Protein AF-A0A354GZQ3-F1 (afdb_monomer_lite)

pLDDT: mean 97.15, std 2.05, range [85.31, 98.44]

Sequence (68 aa):
VGNPCNTNCLVAYRNGKGVPAAQWSAMTRLDHNRARTALAKKAGAATADVTQVTIWGNHSNTQYPDFT

Secondary structure (DSSP, 8-state):
--SSHHHHHHHHHHH-TTS-GGG-----HHHHHHHHHHHHHHHTS-GGG----EEES-SSTT-EEE--

Structure (mmCIF, N/CA/C/O backbone):
data_AF-A0A354GZQ3-F1
#
_entry.id   AF-A0A354GZQ3-F1
#
loop_
_atom_site.group_PDB
_atom_site.id
_atom_site.type_symbol
_atom_site.label_atom_id
_atom_site.label_alt_id
_atom_site.label_comp_id
_atom_site.label_asym_id
_atom_site.label_entity_id
_atom_site.label_seq_id
_atom_site.pdbx_PDB_ins_code
_atom_site.Cartn_x
_atom_site.Cartn_y
_atom_site.Cartn_z
_atom_site.occupancy
_atom_site.B_iso_or_equiv
_atom_site.auth_seq_id
_atom_site.auth_comp_id
_atom_site.auth_asym_id
_atom_site.auth_atom_id
_atom_site.pdbx_PDB_model_num
ATOM 1 N N . VAL A 1 1 ? 11.502 -7.618 1.972 1.00 85.31 1 VAL A N 1
ATOM 2 C CA . VAL A 1 1 ? 11.197 -6.492 1.052 1.00 85.31 1 VAL A CA 1
ATOM 3 C C . VAL A 1 1 ? 12.260 -5.431 1.246 1.00 85.31 1 VAL A C 1
ATOM 5 O O . VAL A 1 1 ? 12.612 -5.191 2.393 1.00 85.31 1 VAL A O 1
ATOM 8 N N . GLY A 1 2 ? 12.803 -4.862 0.168 1.00 95.94 2 GLY A N 1
ATOM 9 C CA . GLY A 1 2 ? 13.870 -3.859 0.242 1.00 95.94 2 GLY A CA 1
ATOM 10 C C . GLY A 1 2 ? 13.365 -2.455 -0.077 1.00 95.94 2 GLY A C 1
ATOM 11 O O . GLY A 1 2 ? 12.627 -2.280 -1.048 1.00 95.94 2 GLY A O 1
ATOM 12 N N . ASN A 1 3 ? 13.797 -1.469 0.708 1.00 96.38 3 ASN A N 1
ATOM 13 C CA . ASN A 1 3 ? 13.527 -0.056 0.451 1.00 96.38 3 ASN A CA 1
ATOM 14 C C . ASN A 1 3 ? 14.570 0.555 -0.498 1.00 96.38 3 ASN A C 1
ATOM 16 O O . ASN A 1 3 ? 15.705 0.079 -0.514 1.00 96.38 3 ASN A O 1
ATOM 20 N N . PRO A 1 4 ? 14.211 1.588 -1.283 1.00 96.75 4 PRO A N 1
ATOM 21 C CA . PRO A 1 4 ? 12.865 2.154 -1.473 1.00 96.75 4 PRO A CA 1
ATOM 22 C C . PRO A 1 4 ? 11.980 1.245 -2.351 1.00 96.75 4 PRO A C 1
ATOM 24 O O . PRO A 1 4 ? 12.253 1.068 -3.537 1.00 96.75 4 PRO A O 1
ATOM 27 N N . CYS A 1 5 ? 10.924 0.639 -1.792 1.00 97.19 5 CYS A N 1
ATOM 28 C CA . CYS A 1 5 ? 10.286 -0.527 -2.418 1.00 97.19 5 CYS A CA 1
ATOM 29 C C . CYS A 1 5 ? 9.557 -0.210 -3.736 1.00 97.19 5 CYS A C 1
ATOM 31 O O . CYS A 1 5 ? 9.658 -0.998 -4.675 1.00 97.19 5 CYS A O 1
ATOM 33 N N . ASN A 1 6 ? 8.907 0.954 -3.855 1.00 98.19 6 ASN A N 1
ATOM 34 C CA . ASN A 1 6 ? 8.267 1.405 -5.096 1.00 98.19 6 ASN A CA 1
ATOM 35 C C . ASN A 1 6 ? 9.290 1.562 -6.232 1.00 98.19 6 ASN A C 1
ATOM 37 O O . ASN A 1 6 ? 9.098 1.025 -7.324 1.00 98.19 6 ASN A O 1
ATOM 41 N N . THR A 1 7 ? 10.411 2.234 -5.964 1.00 98.12 7 THR A N 1
ATOM 42 C CA . THR A 1 7 ? 11.475 2.441 -6.957 1.00 98.12 7 THR A CA 1
ATOM 43 C C . THR A 1 7 ? 12.214 1.143 -7.273 1.00 98.12 7 THR A C 1
ATOM 45 O O . THR A 1 7 ? 12.458 0.861 -8.442 1.00 98.12 7 THR A O 1
ATOM 48 N N . ASN A 1 8 ? 12.508 0.305 -6.274 1.00 98.38 8 ASN A N 1
ATOM 49 C CA . ASN A 1 8 ? 13.113 -1.012 -6.491 1.00 98.38 8 ASN A CA 1
ATOM 50 C C . ASN A 1 8 ? 12.231 -1.890 -7.390 1.00 98.38 8 ASN A C 1
ATOM 52 O O . ASN A 1 8 ? 12.737 -2.546 -8.297 1.00 98.38 8 ASN A O 1
ATOM 56 N N . CYS A 1 9 ? 10.910 -1.859 -7.185 1.00 98.12 9 CYS A N 1
ATOM 57 C CA . CYS A 1 9 ? 9.952 -2.558 -8.036 1.00 98.12 9 CYS A CA 1
ATOM 58 C C . CYS A 1 9 ? 9.976 -2.027 -9.477 1.00 98.12 9 CYS A C 1
ATOM 60 O O . CYS A 1 9 ? 9.975 -2.818 -10.417 1.00 98.12 9 CYS A O 1
ATOM 62 N N . LEU A 1 10 ? 10.048 -0.705 -9.669 1.00 97.69 10 LEU A N 1
ATOM 63 C CA . LEU A 1 10 ? 10.172 -0.104 -11.000 1.00 97.69 10 LEU A CA 1
ATOM 64 C C . LEU A 1 10 ? 11.479 -0.516 -11.695 1.00 97.69 10 LEU A C 1
ATOM 66 O O . LEU A 1 10 ? 11.458 -0.865 -12.875 1.00 97.69 10 LEU A O 1
ATOM 70 N N . VAL A 1 11 ? 12.607 -0.503 -10.979 1.00 98.19 1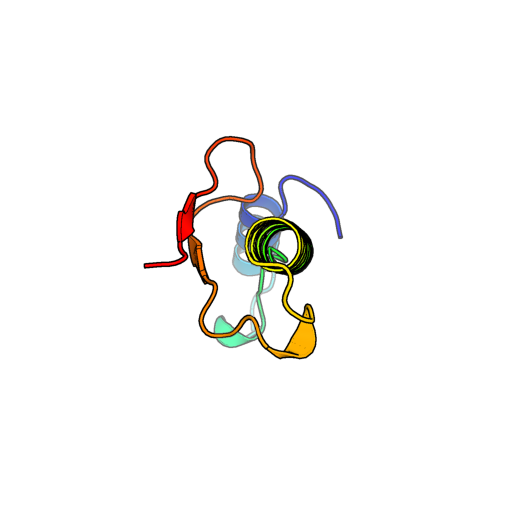1 VAL A N 1
ATOM 71 C CA . VAL A 1 11 ? 13.904 -0.956 -11.506 1.00 98.19 11 VAL A CA 1
ATOM 72 C C . VAL A 1 11 ? 13.830 -2.429 -11.906 1.00 98.19 11 VAL A C 1
ATOM 74 O O . VAL A 1 11 ? 14.267 -2.786 -13.000 1.00 98.19 11 VAL A O 1
ATOM 77 N N . ALA A 1 12 ? 13.235 -3.276 -11.065 1.00 97.69 12 ALA A N 1
ATOM 78 C CA . ALA A 1 12 ? 13.077 -4.693 -11.358 1.00 97.69 12 ALA A CA 1
ATOM 79 C C . ALA A 1 12 ? 12.172 -4.926 -12.580 1.00 97.69 12 ALA A C 1
ATOM 81 O O . ALA A 1 12 ? 12.577 -5.6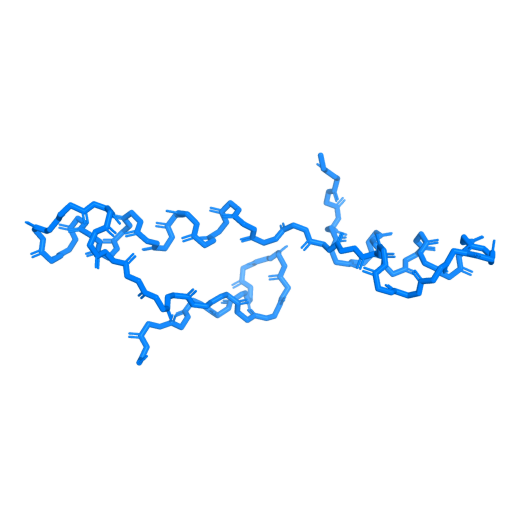36 -13.493 1.00 97.69 12 ALA A O 1
ATOM 82 N N . TYR A 1 13 ? 11.027 -4.242 -12.673 1.00 97.69 13 TYR A N 1
ATOM 83 C CA . TYR A 1 13 ? 10.146 -4.275 -13.847 1.00 97.69 13 TYR A CA 1
ATOM 84 C C . TYR A 1 13 ? 10.868 -3.872 -15.141 1.00 97.69 13 TYR A C 1
ATOM 86 O O . TYR A 1 13 ? 10.743 -4.545 -16.161 1.00 97.69 13 TYR A O 1
ATOM 94 N N . ARG A 1 14 ? 11.672 -2.799 -15.109 1.00 97.44 14 ARG A N 1
ATOM 95 C CA . ARG A 1 14 ? 12.422 -2.320 -16.284 1.00 97.44 14 ARG A CA 1
ATOM 96 C C . ARG A 1 14 ? 13.485 -3.311 -16.767 1.00 97.44 14 ARG A C 1
ATOM 98 O O . ARG A 1 14 ? 13.799 -3.312 -17.955 1.00 97.44 14 ARG A O 1
ATOM 105 N N . ASN A 1 15 ? 14.026 -4.138 -15.872 1.00 97.81 15 ASN A N 1
ATOM 106 C CA . ASN A 1 15 ? 15.059 -5.129 -16.190 1.00 97.81 15 ASN A CA 1
ATOM 107 C C . ASN A 1 15 ? 14.502 -6.553 -16.394 1.00 97.81 15 ASN A C 1
ATOM 109 O O . ASN A 1 15 ? 15.129 -7.365 -17.072 1.00 97.81 15 ASN A O 1
ATOM 113 N N . GLY A 1 16 ? 13.319 -6.861 -15.860 1.00 95.88 16 GLY A N 1
ATOM 114 C CA . GLY A 1 16 ? 12.664 -8.169 -15.921 1.00 95.88 16 GLY A CA 1
ATOM 115 C C . GLY A 1 16 ? 11.902 -8.408 -17.224 1.00 95.88 16 GLY A C 1
ATOM 116 O O . GLY A 1 16 ? 10.683 -8.585 -17.211 1.00 95.88 16 GLY A O 1
ATOM 117 N N . LYS A 1 17 ? 12.613 -8.399 -18.360 1.00 93.56 17 LYS A N 1
ATOM 118 C CA . LYS A 1 17 ? 12.030 -8.636 -19.693 1.00 93.56 17 LYS A CA 1
ATOM 119 C C . LYS A 1 17 ? 11.213 -9.934 -19.718 1.00 93.56 17 LYS A C 1
ATOM 121 O O . LYS A 1 17 ? 11.677 -10.971 -19.259 1.00 93.56 17 LYS A O 1
ATOM 126 N N . GLY A 1 18 ? 10.013 -9.875 -20.294 1.00 96.12 18 GLY A N 1
ATOM 127 C CA . GLY A 1 18 ? 9.119 -11.030 -20.435 1.00 96.12 18 GLY A CA 1
ATOM 128 C C . GLY A 1 18 ? 8.206 -11.299 -19.234 1.00 96.12 18 GLY A C 1
ATOM 129 O O . GLY A 1 18 ? 7.301 -12.119 -19.352 1.00 96.12 18 GLY A O 1
ATOM 130 N N . VAL A 1 19 ? 8.375 -10.589 -18.112 1.00 97.56 19 VAL A N 1
ATOM 131 C CA . VAL A 1 19 ? 7.466 -10.686 -16.960 1.00 97.56 19 VAL A CA 1
ATOM 132 C C . VAL A 1 19 ? 6.333 -9.660 -17.107 1.00 97.56 19 VAL A C 1
ATOM 134 O O . VAL A 1 19 ? 6.618 -8.462 -17.207 1.00 97.56 19 VAL A O 1
ATOM 137 N N . PRO A 1 20 ? 5.051 -10.076 -17.100 1.00 97.62 20 PRO A N 1
ATOM 138 C CA . PRO A 1 20 ? 3.921 -9.155 -17.202 1.00 97.62 20 PRO A CA 1
ATOM 139 C C . PRO A 1 20 ? 3.925 -8.081 -16.107 1.00 97.62 20 PRO A C 1
ATOM 141 O O . PRO A 1 20 ? 4.187 -8.371 -14.941 1.00 97.62 20 PRO A O 1
ATOM 144 N N . ALA A 1 21 ? 3.546 -6.849 -16.461 1.00 95.56 21 ALA A N 1
ATOM 145 C CA . ALA A 1 21 ? 3.531 -5.705 -15.541 1.00 95.56 21 ALA A CA 1
ATOM 146 C C . ALA A 1 21 ? 2.724 -5.968 -14.251 1.00 95.56 21 ALA A C 1
ATOM 148 O O . ALA A 1 21 ? 3.148 -5.575 -13.169 1.00 95.56 21 ALA A O 1
ATOM 149 N N . ALA A 1 22 ? 1.604 -6.693 -14.350 1.00 96.69 22 ALA A N 1
ATOM 150 C CA . ALA A 1 22 ? 0.721 -7.004 -13.222 1.00 96.69 22 ALA A CA 1
ATOM 151 C C . ALA A 1 22 ? 1.342 -7.926 -12.150 1.00 96.69 22 ALA A C 1
ATOM 153 O O . ALA A 1 22 ? 0.788 -8.045 -11.061 1.00 96.69 22 ALA A O 1
ATOM 154 N N . GLN A 1 23 ? 2.473 -8.581 -12.435 1.00 97.75 23 GLN A N 1
ATOM 155 C CA . GLN A 1 23 ? 3.188 -9.419 -11.462 1.00 97.75 23 GLN A CA 1
ATOM 156 C C . GLN A 1 23 ? 4.169 -8.617 -10.592 1.00 97.75 23 GLN A C 1
ATOM 158 O O . GLN A 1 23 ? 4.731 -9.150 -9.635 1.00 97.75 23 GLN A O 1
ATOM 163 N N . TRP A 1 24 ? 4.365 -7.334 -10.898 1.00 97.81 24 TRP A N 1
ATOM 164 C CA . TRP A 1 24 ? 5.226 -6.437 -10.141 1.00 97.81 24 TRP A CA 1
ATOM 165 C C . TRP A 1 24 ? 4.391 -5.629 -9.154 1.00 97.81 24 TRP A C 1
ATOM 167 O O . TRP A 1 24 ? 3.437 -4.952 -9.529 1.00 97.81 24 TRP A O 1
ATOM 177 N N . SER A 1 25 ? 4.758 -5.683 -7.876 1.00 97.94 25 SER A N 1
ATOM 178 C CA . SER A 1 25 ? 4.098 -4.901 -6.832 1.00 97.94 25 SER A CA 1
ATOM 179 C C . SER A 1 25 ? 5.100 -4.414 -5.789 1.00 97.94 25 SER A C 1
ATOM 181 O O . SER A 1 25 ? 6.084 -5.085 -5.474 1.00 97.94 25 SER A O 1
ATOM 183 N N . ALA A 1 26 ? 4.838 -3.226 -5.246 1.00 98.25 26 ALA A N 1
ATOM 184 C CA . ALA A 1 26 ? 5.565 -2.666 -4.116 1.00 98.25 26 ALA A CA 1
ATOM 185 C C . ALA A 1 26 ? 4.700 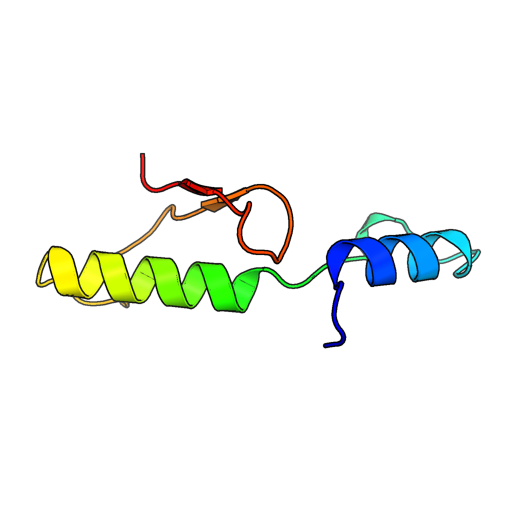-2.772 -2.859 1.00 98.25 26 ALA A C 1
ATOM 187 O O . ALA A 1 26 ? 3.505 -2.480 -2.881 1.00 98.25 26 ALA A O 1
ATOM 188 N N . MET A 1 27 ? 5.289 -3.223 -1.754 1.00 98.31 27 MET A N 1
ATOM 189 C CA . MET A 1 27 ? 4.526 -3.541 -0.552 1.00 98.31 27 MET A CA 1
ATOM 190 C C . MET A 1 27 ? 4.290 -2.298 0.316 1.00 98.31 27 MET A C 1
ATOM 192 O O . MET A 1 27 ? 5.177 -1.897 1.061 1.00 98.31 27 MET A O 1
ATOM 196 N N 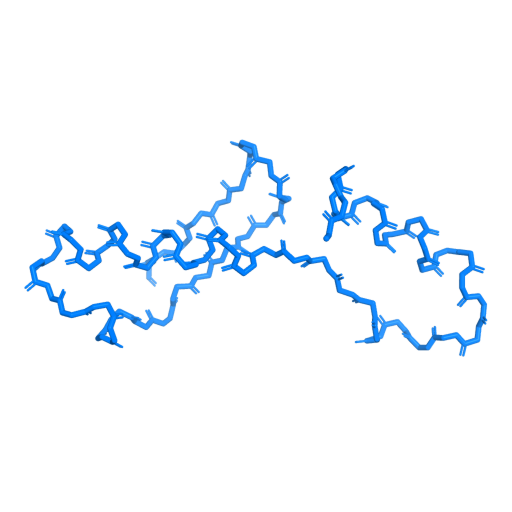. THR A 1 28 ? 3.064 -1.770 0.295 1.00 98.19 28 THR A N 1
ATOM 197 C CA . THR A 1 28 ? 2.532 -0.770 1.253 1.00 98.19 28 THR A CA 1
ATOM 198 C C . THR A 1 28 ? 1.626 -1.404 2.319 1.00 98.19 28 THR A C 1
ATOM 200 O O . THR A 1 28 ? 1.017 -0.732 3.151 1.00 98.19 28 THR A O 1
ATOM 203 N N . ARG A 1 29 ? 1.525 -2.742 2.331 1.00 98.12 29 ARG A N 1
ATOM 204 C CA . ARG A 1 29 ? 0.615 -3.483 3.220 1.00 98.12 29 ARG A CA 1
ATOM 205 C C . ARG A 1 29 ? 0.940 -3.310 4.706 1.00 98.12 29 ARG A C 1
ATOM 207 O O . ARG A 1 29 ? 0.028 -3.336 5.529 1.00 98.12 29 ARG A O 1
ATOM 214 N N . LEU A 1 30 ? 2.213 -3.129 5.061 1.00 98.12 30 LEU A N 1
ATOM 215 C CA . LEU A 1 30 ? 2.596 -2.851 6.44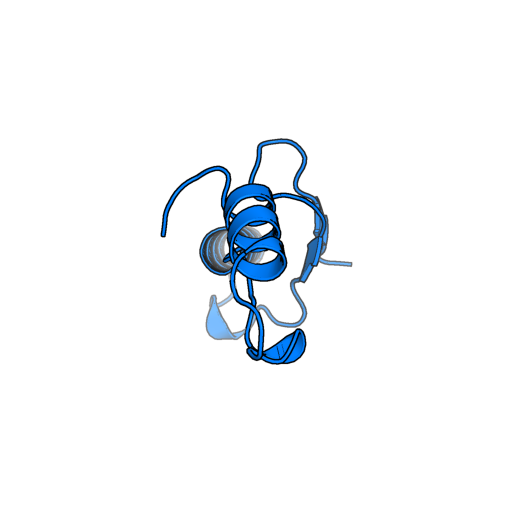6 1.00 98.12 30 LEU A CA 1
ATOM 216 C C . LEU A 1 30 ? 2.041 -1.499 6.912 1.00 98.12 30 LEU A C 1
ATOM 218 O O . LEU A 1 30 ? 1.508 -1.411 8.016 1.00 98.12 30 LEU A O 1
ATOM 222 N N . ASP A 1 31 ? 2.113 -0.476 6.063 1.00 98.12 31 ASP A N 1
ATOM 223 C CA . ASP A 1 31 ? 1.548 0.842 6.346 1.00 98.12 31 ASP A CA 1
ATOM 224 C C . ASP A 1 31 ? 0.023 0.786 6.473 1.00 98.12 31 ASP A C 1
ATOM 226 O O . ASP A 1 31 ? -0.535 1.298 7.440 1.00 98.12 31 ASP A O 1
ATOM 230 N N . HIS A 1 32 ? -0.648 0.055 5.575 1.00 98.25 32 HIS A N 1
ATOM 231 C CA . HIS A 1 32 ? -2.091 -0.189 5.656 1.00 98.25 32 HIS A CA 1
ATOM 232 C C . HIS A 1 32 ? -2.476 -0.843 6.992 1.00 98.25 32 HIS A C 1
ATOM 234 O O . HIS A 1 32 ? -3.391 -0.388 7.677 1.00 98.25 32 HIS A O 1
ATOM 240 N N . ASN A 1 33 ? -1.758 -1.893 7.407 1.00 98.19 33 ASN A N 1
ATOM 241 C CA . ASN A 1 33 ? -2.030 -2.579 8.672 1.00 98.19 33 ASN A CA 1
ATOM 242 C C . ASN A 1 33 ? -1.815 -1.654 9.886 1.00 98.19 33 ASN A C 1
ATOM 244 O O . ASN A 1 33 ? -2.564 -1.732 10.865 1.00 98.19 33 ASN A O 1
ATOM 248 N N . ARG A 1 34 ? -0.817 -0.760 9.826 1.00 98.25 34 ARG A N 1
ATOM 249 C CA . ARG A 1 34 ? -0.572 0.257 10.860 1.00 98.25 34 ARG A CA 1
ATOM 250 C C . ARG A 1 34 ? -1.702 1.283 10.916 1.00 98.25 34 ARG A C 1
ATOM 252 O O . ARG A 1 34 ? -2.203 1.541 12.007 1.00 98.25 34 ARG A O 1
ATOM 259 N N . ALA A 1 35 ? -2.146 1.800 9.769 1.00 98.00 35 ALA A N 1
ATOM 260 C CA . ALA A 1 35 ? -3.270 2.732 9.684 1.00 98.00 35 ALA A CA 1
ATOM 261 C C . ALA A 1 35 ? -4.557 2.108 10.245 1.00 98.00 35 ALA A C 1
ATOM 263 O O . ALA A 1 35 ? -5.191 2.682 11.128 1.00 98.00 35 ALA A O 1
ATOM 264 N N . ARG A 1 36 ? -4.875 0.874 9.835 1.00 98.25 36 ARG A N 1
ATOM 265 C CA . ARG A 1 36 ? -6.022 0.106 10.339 1.00 98.25 36 ARG A CA 1
ATOM 266 C C . ARG A 1 36 ? -5.991 -0.061 11.862 1.00 98.25 36 ARG A C 1
ATOM 268 O O . ARG A 1 36 ? -6.996 0.158 12.530 1.00 98.25 36 ARG A O 1
ATOM 275 N N . THR A 1 37 ? -4.825 -0.392 12.419 1.00 98.38 37 THR A N 1
ATOM 276 C CA . THR A 1 37 ? -4.635 -0.538 13.873 1.00 98.38 37 THR A CA 1
ATOM 277 C C . THR A 1 37 ? -4.786 0.799 14.607 1.00 98.38 37 THR A C 1
ATOM 279 O O . THR A 1 37 ? -5.405 0.853 15.669 1.00 98.38 37 THR A O 1
ATOM 282 N N . ALA A 1 38 ? -4.249 1.888 14.049 1.00 98.00 38 ALA A N 1
ATOM 283 C CA . ALA A 1 38 ? -4.362 3.221 14.637 1.00 98.00 38 ALA A CA 1
ATOM 284 C C . ALA A 1 38 ? -5.818 3.715 14.666 1.00 98.00 38 ALA A C 1
ATOM 286 O O . ALA A 1 38 ? -6.270 4.219 15.696 1.00 98.00 38 ALA A O 1
ATOM 287 N N . LEU A 1 39 ? -6.563 3.511 13.575 1.00 98.06 39 LEU A N 1
ATOM 288 C CA . LEU A 1 39 ? -7.987 3.844 13.479 1.00 98.06 39 LEU A CA 1
ATOM 289 C C . LEU A 1 39 ? -8.826 3.023 14.461 1.00 98.06 39 LEU A C 1
ATOM 291 O O . LEU A 1 39 ? -9.608 3.597 15.214 1.00 98.06 39 LEU A O 1
ATOM 295 N N . ALA A 1 40 ? -8.608 1.705 14.527 1.00 98.38 40 ALA A N 1
ATOM 296 C CA . ALA A 1 40 ? -9.325 0.822 15.449 1.00 98.38 40 ALA A CA 1
ATOM 297 C C . ALA A 1 40 ? -9.128 1.253 16.908 1.00 98.38 40 ALA A C 1
ATOM 299 O O . ALA A 1 40 ? -10.093 1.429 17.652 1.00 98.38 40 ALA A O 1
ATOM 300 N N . LYS A 1 41 ? -7.873 1.535 17.287 1.00 98.44 41 LYS A N 1
ATOM 301 C CA . LYS A 1 41 ? -7.531 2.055 18.615 1.00 98.44 41 LYS A CA 1
ATOM 302 C C . LYS A 1 41 ? -8.221 3.389 18.904 1.00 98.44 41 LYS A C 1
ATOM 304 O O . LYS A 1 41 ? -8.658 3.608 20.029 1.00 98.44 41 LYS A O 1
ATOM 309 N N . LYS A 1 42 ? -8.304 4.286 17.918 1.00 97.88 42 LYS A N 1
ATOM 310 C CA . LYS A 1 42 ? -8.951 5.594 18.079 1.00 97.88 42 LYS A CA 1
ATOM 311 C C . LYS A 1 42 ? -10.474 5.480 18.210 1.00 97.88 42 LYS A C 1
ATOM 313 O O . LYS A 1 42 ? -11.054 6.257 18.960 1.00 97.88 42 LYS A O 1
ATOM 318 N N . ALA A 1 43 ? -11.089 4.532 17.508 1.00 97.44 43 ALA A N 1
ATOM 319 C CA . ALA A 1 43 ? -12.530 4.293 17.514 1.00 97.44 43 ALA A CA 1
ATOM 320 C C . ALA A 1 43 ? -13.009 3.379 18.659 1.00 97.44 43 ALA A C 1
ATOM 322 O O . ALA A 1 43 ? -14.207 3.305 18.908 1.00 97.44 43 ALA A O 1
ATOM 323 N N . GLY A 1 44 ? -12.103 2.672 19.348 1.00 98.00 44 GLY A N 1
ATOM 324 C CA . GLY A 1 44 ? -12.475 1.662 20.347 1.00 98.00 44 GLY A CA 1
ATOM 325 C C . GLY A 1 44 ? -13.100 0.400 19.738 1.00 98.00 44 GLY A C 1
ATOM 326 O O . GLY A 1 44 ? -13.822 -0.314 20.427 1.00 98.00 44 GLY A O 1
ATOM 327 N N . ALA A 1 45 ? -12.838 0.136 18.457 1.00 97.62 45 ALA A N 1
ATOM 328 C CA . ALA A 1 45 ? -13.366 -1.004 17.710 1.00 97.62 45 ALA A CA 1
ATOM 329 C C . ALA A 1 45 ? -12.306 -2.103 17.542 1.00 97.62 45 ALA A C 1
ATOM 331 O O . ALA A 1 45 ? -11.110 -1.870 17.759 1.00 97.62 45 ALA A O 1
ATOM 332 N N . ALA A 1 46 ? -12.712 -3.301 17.111 1.00 98.06 46 ALA A N 1
ATOM 333 C CA . ALA A 1 46 ? -11.739 -4.316 16.740 1.00 98.06 46 ALA A CA 1
ATOM 334 C C . ALA A 1 46 ? -11.038 -3.910 15.436 1.00 98.06 46 ALA A C 1
ATOM 336 O O . ALA A 1 46 ? -11.644 -3.349 14.526 1.00 98.06 46 ALA A O 1
ATOM 337 N N . THR A 1 47 ? -9.755 -4.256 15.284 1.00 97.50 47 THR A N 1
ATOM 338 C CA . THR A 1 47 ? -9.036 -4.029 14.017 1.00 97.50 47 THR A CA 1
ATOM 339 C C . THR A 1 47 ? -9.759 -4.684 12.841 1.00 97.50 47 THR A C 1
ATOM 341 O O . THR A 1 47 ? -9.732 -4.147 11.738 1.00 97.50 47 THR A O 1
ATOM 344 N N . ALA A 1 48 ? -10.433 -5.816 13.081 1.00 97.31 48 ALA A N 1
ATOM 345 C CA . ALA A 1 48 ? -11.256 -6.515 12.099 1.00 97.31 48 ALA A CA 1
ATOM 346 C C . ALA A 1 48 ? -12.347 -5.616 11.482 1.00 97.31 48 ALA A C 1
ATOM 348 O O . ALA A 1 48 ? -12.552 -5.689 10.270 1.00 97.31 48 ALA A O 1
ATOM 349 N N . ASP A 1 49 ? -12.943 -4.730 12.282 1.00 97.69 49 ASP A N 1
ATOM 350 C CA . ASP A 1 49 ? -14.084 -3.886 11.906 1.00 97.69 49 ASP A CA 1
ATOM 351 C C . ASP A 1 49 ? -13.674 -2.685 11.044 1.00 97.69 49 ASP A C 1
ATOM 353 O O . ASP A 1 49 ? -14.483 -2.128 10.305 1.00 97.69 49 ASP A O 1
ATOM 357 N N . VAL A 1 50 ? -12.398 -2.290 11.093 1.00 97.69 50 VAL A N 1
ATOM 358 C CA . VAL A 1 50 ? -11.873 -1.219 10.242 1.00 97.69 50 VAL A CA 1
ATOM 359 C C . VAL A 1 50 ? -11.640 -1.770 8.838 1.00 97.69 50 VAL A C 1
ATOM 361 O O . VAL A 1 50 ? -10.755 -2.604 8.623 1.00 97.69 50 VAL A O 1
ATOM 364 N N . THR A 1 51 ? -12.428 -1.291 7.880 1.00 97.00 51 THR A N 1
ATOM 365 C CA . THR A 1 51 ? -12.388 -1.686 6.465 1.00 97.00 51 THR A CA 1
ATOM 366 C C . THR A 1 51 ? -12.174 -0.461 5.569 1.00 97.00 51 THR A C 1
ATOM 368 O O . THR A 1 51 ? -12.096 0.657 6.063 1.00 97.00 51 THR A O 1
ATOM 371 N N . GLN A 1 52 ? -11.991 -0.679 4.262 1.00 96.94 52 GLN A N 1
ATOM 372 C CA . GLN A 1 52 ? -11.855 0.379 3.242 1.00 96.94 52 GLN A CA 1
ATOM 373 C C . GLN A 1 52 ? -10.691 1.376 3.425 1.00 96.94 52 GLN A C 1
ATOM 375 O O . GLN A 1 52 ? -10.639 2.398 2.754 1.00 96.94 52 GLN A O 1
ATOM 380 N N . VAL A 1 53 ? -9.693 1.043 4.247 1.00 97.88 53 VAL A N 1
ATOM 381 C CA . VAL A 1 53 ? -8.467 1.847 4.377 1.00 97.88 53 VAL A CA 1
ATOM 382 C C . VAL A 1 53 ? -7.602 1.705 3.126 1.00 97.88 53 VAL A C 1
ATOM 384 O O . VAL A 1 53 ? -7.265 0.589 2.722 1.00 97.88 53 VAL A O 1
ATOM 387 N N . THR A 1 54 ? -7.149 2.822 2.564 1.00 98.25 54 THR A N 1
ATOM 388 C CA . THR A 1 54 ? -6.242 2.831 1.407 1.00 98.25 54 THR A CA 1
ATOM 389 C C . THR A 1 54 ? -4.963 3.592 1.739 1.00 98.25 54 THR A C 1
ATOM 391 O O . THR A 1 54 ? -4.993 4.610 2.416 1.00 98.25 54 THR A O 1
ATOM 394 N N . ILE A 1 55 ? -3.811 3.091 1.285 1.00 98.31 55 ILE A N 1
ATOM 395 C CA . ILE A 1 55 ? -2.543 3.830 1.356 1.00 98.31 55 ILE A CA 1
ATOM 396 C C . ILE A 1 55 ? -2.191 4.285 -0.052 1.00 98.31 55 ILE A C 1
ATOM 398 O O . ILE A 1 55 ? -1.908 3.453 -0.916 1.00 98.31 55 ILE A O 1
ATOM 402 N N . TRP A 1 56 ? -2.182 5.596 -0.266 1.00 98.25 56 TRP A N 1
ATOM 403 C CA . TRP A 1 56 ? -1.783 6.200 -1.529 1.00 98.25 56 TRP A CA 1
ATOM 404 C C . TRP A 1 56 ? -0.314 6.629 -1.509 1.00 98.25 56 TRP A C 1
ATOM 406 O O . TRP A 1 56 ? 0.231 7.039 -0.480 1.00 98.25 56 TRP A O 1
ATOM 416 N N . GLY A 1 57 ? 0.318 6.586 -2.683 1.00 97.12 57 GLY A N 1
ATOM 417 C CA . GLY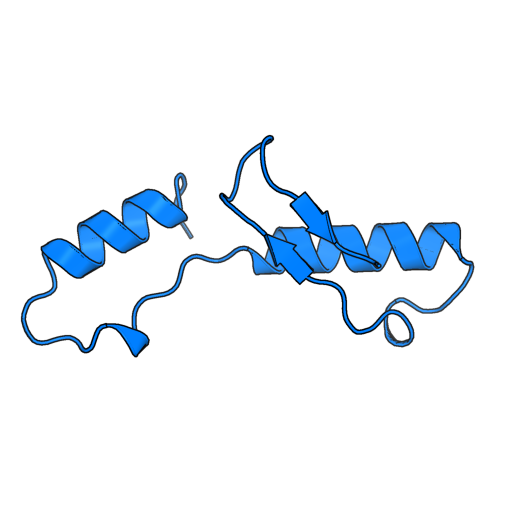 A 1 57 ? 1.659 7.120 -2.901 1.00 97.12 57 GLY A CA 1
ATOM 418 C C . GLY A 1 57 ? 2.796 6.130 -2.636 1.00 97.12 57 GLY A C 1
ATOM 419 O O . GLY A 1 57 ? 2.722 4.947 -2.971 1.00 97.12 57 GLY A O 1
ATOM 420 N N . ASN A 1 58 ? 3.903 6.659 -2.116 1.00 97.56 58 ASN A N 1
ATOM 421 C CA . ASN A 1 58 ? 5.166 5.944 -1.933 1.00 97.56 58 ASN A CA 1
ATOM 422 C C . ASN A 1 58 ? 5.269 5.346 -0.523 1.00 97.56 58 ASN A C 1
ATOM 424 O O . ASN A 1 58 ? 4.773 5.946 0.427 1.00 97.56 58 ASN A O 1
ATOM 428 N N . HIS A 1 59 ? 5.988 4.231 -0.358 1.00 97.06 59 HIS A N 1
ATOM 429 C CA . HIS A 1 59 ? 6.418 3.765 0.964 1.00 97.06 59 HIS A CA 1
ATOM 430 C C . HIS A 1 59 ? 7.519 4.691 1.515 1.00 97.06 59 HIS A C 1
ATOM 432 O O . HIS A 1 59 ? 8.719 4.438 1.389 1.00 97.06 59 HIS A O 1
ATOM 438 N N . SER A 1 60 ? 7.091 5.821 2.071 1.00 96.12 60 SER A N 1
ATOM 439 C CA . SER A 1 60 ? 7.926 6.866 2.664 1.00 96.12 60 SER A CA 1
ATOM 440 C C . SER A 1 60 ? 7.101 7.698 3.658 1.00 96.12 60 SER A C 1
ATOM 442 O O . SER A 1 60 ? 5.941 7.392 3.939 1.00 96.12 60 SER A O 1
ATOM 444 N N . ASN A 1 61 ? 7.675 8.797 4.152 1.00 95.19 61 ASN A N 1
ATOM 445 C CA . ASN A 1 61 ? 6.967 9.779 4.981 1.00 95.19 61 ASN A CA 1
ATOM 446 C C . ASN A 1 61 ? 5.978 10.658 4.189 1.00 95.19 61 ASN A C 1
ATOM 448 O O . ASN A 1 61 ? 5.312 11.497 4.782 1.00 95.19 61 ASN A O 1
ATOM 452 N N . THR A 1 62 ? 5.880 10.484 2.866 1.00 96.69 62 THR A N 1
ATOM 453 C CA . THR A 1 62 ? 4.916 11.189 2.003 1.00 96.69 62 THR A CA 1
ATOM 454 C C . THR A 1 62 ? 3.740 10.299 1.594 1.00 96.69 62 THR A C 1
ATOM 456 O O . THR A 1 62 ? 3.004 10.644 0.672 1.00 96.69 62 THR A O 1
ATOM 459 N N . GLN A 1 63 ? 3.596 9.124 2.210 1.00 97.56 63 GLN A N 1
ATOM 460 C CA . GLN A 1 63 ? 2.410 8.285 2.049 1.00 97.56 63 GLN A CA 1
ATOM 461 C C . GLN A 1 63 ? 1.152 9.020 2.530 1.00 97.56 63 GLN A C 1
ATOM 463 O O . GLN A 1 63 ? 1.221 9.831 3.455 1.00 97.56 63 GLN A O 1
ATOM 468 N N . TYR A 1 64 ? 0.000 8.690 1.948 1.00 97.94 64 TYR A N 1
ATOM 469 C CA . TYR A 1 64 ? -1.292 9.234 2.362 1.00 97.94 64 TYR A CA 1
ATOM 470 C C . TYR A 1 64 ? -2.229 8.101 2.811 1.00 97.94 64 TYR A C 1
ATOM 472 O O . TYR A 1 64 ? -2.751 7.370 1.963 1.00 97.94 64 TYR A O 1
ATOM 480 N N . PRO A 1 65 ? -2.406 7.908 4.135 1.00 97.25 65 PRO A N 1
ATOM 481 C CA . PRO A 1 65 ? -3.397 6.993 4.685 1.00 97.25 65 PRO A CA 1
ATOM 482 C C . PRO A 1 65 ? -4.796 7.599 4.560 1.00 97.25 65 PRO A C 1
ATOM 484 O O . PRO A 1 65 ? -5.157 8.510 5.303 1.00 97.25 65 PRO A O 1
ATOM 487 N N . ASP A 1 66 ? -5.565 7.079 3.617 1.00 97.62 66 ASP A N 1
ATOM 488 C CA . ASP A 1 66 ? -6.938 7.474 3.346 1.00 97.62 66 ASP A CA 1
ATOM 489 C C . ASP A 1 66 ? -7.907 6.578 4.121 1.00 97.62 66 ASP A C 1
ATOM 491 O O . ASP A 1 66 ? -7.847 5.343 4.055 1.00 97.62 66 ASP A O 1
ATOM 495 N N . PHE A 1 67 ? -8.759 7.234 4.899 1.00 91.50 67 PHE A N 1
ATOM 496 C CA . PHE A 1 67 ? -9.802 6.646 5.735 1.00 91.50 67 PHE A CA 1
ATOM 497 C C . PHE A 1 67 ? -11.142 7.371 5.543 1.00 91.50 67 PHE A C 1
ATOM 499 O O . PHE A 1 67 ? -11.994 7.305 6.431 1.00 91.50 67 PHE A O 1
ATOM 506 N N . THR A 1 68 ? -11.273 8.117 4.438 1.00 89.94 68 THR A N 1
ATOM 507 C CA . THR A 1 68 ? -12.492 8.851 4.079 1.00 89.94 68 THR A CA 1
ATOM 508 C C . THR A 1 68 ? -13.595 7.945 3.548 1.00 89.94 68 THR A C 1
ATOM 510 O O . THR A 1 68 ? -13.289 6.827 3.071 1.00 89.94 68 THR A O 1
#

Foldseek 3Di:
DDPQQVVVLVVCVVVVPPDDPVVGDGDPPVVQLVLLVVVCVVVVHDSVPQDDWDWDDTPDPPIDTDRD

Radius of gyration: 14.78 Å; chains: 1; bounding box: 29×22×41 Å